Protein AF-A0A1G0XIH3-F1 (afdb_monomer)

Nearest PDB structures (foldseek):
  2mrn-assembly1_B  TM=2.664E-01  e=7.637E+00  Escherichia coli K-12
  1ub4-assembly1_C-2  TM=2.719E-01  e=7.637E+00  Escherichia coli

Structure (mmCIF, N/CA/C/O backbone):
data_AF-A0A1G0XIH3-F1
#
_entry.id   AF-A0A1G0XIH3-F1
#
loop_
_atom_site.group_PDB
_atom_site.id
_atom_site.type_symbol
_atom_site.label_atom_id
_atom_site.label_alt_id
_atom_site.label_comp_id
_atom_site.label_asym_id
_atom_site.label_entity_id
_atom_site.label_seq_id
_atom_site.pdbx_PDB_ins_code
_atom_site.Cartn_x
_atom_site.Cartn_y
_atom_site.Cartn_z
_atom_site.occupancy
_atom_site.B_iso_or_equiv
_atom_site.auth_seq_id
_atom_site.auth_comp_id
_atom_site.auth_asym_id
_atom_site.auth_atom_id
_atom_site.pdbx_PDB_model_num
ATOM 1 N N . MET A 1 1 ? 1.615 10.494 19.658 1.00 65.25 1 MET A N 1
ATOM 2 C CA . MET A 1 1 ? 2.084 9.344 18.855 1.00 65.25 1 MET A CA 1
ATOM 3 C C . MET A 1 1 ? 0.891 8.834 18.073 1.00 65.25 1 MET A C 1
ATOM 5 O O . MET A 1 1 ? -0.185 8.794 18.651 1.00 65.25 1 MET A O 1
ATOM 9 N N . SER A 1 2 ? 1.044 8.539 16.784 1.00 70.00 2 SER A N 1
ATOM 10 C CA . SER A 1 2 ? -0.018 7.952 15.963 1.00 70.00 2 SER A CA 1
ATOM 11 C C . SER A 1 2 ? 0.285 6.477 15.735 1.00 70.00 2 SER A C 1
ATOM 13 O O . SER A 1 2 ? 1.408 6.107 15.397 1.00 70.00 2 SER A O 1
ATOM 15 N N . GLU A 1 3 ? -0.718 5.633 15.935 1.00 80.62 3 GLU A N 1
ATOM 16 C CA . GLU A 1 3 ? -0.637 4.209 15.638 1.00 80.62 3 GLU A CA 1
ATOM 17 C C . GLU A 1 3 ? -1.434 3.920 14.369 1.00 80.62 3 GLU A C 1
ATOM 19 O O . GLU A 1 3 ? -2.522 4.456 14.157 1.00 80.62 3 GLU A O 1
ATOM 24 N N . THR A 1 4 ? -0.870 3.100 13.484 1.00 82.25 4 THR A N 1
ATOM 25 C CA . THR A 1 4 ? -1.515 2.755 12.216 1.00 82.25 4 THR A CA 1
ATOM 26 C C . THR A 1 4 ? -2.183 1.398 12.338 1.00 82.25 4 THR A C 1
ATOM 28 O O . THR A 1 4 ? -1.508 0.381 12.481 1.00 82.25 4 THR A O 1
ATOM 31 N N . TYR A 1 5 ? -3.503 1.380 12.205 1.00 83.88 5 TYR A N 1
ATOM 32 C CA . TYR A 1 5 ? -4.304 0.163 12.214 1.00 83.88 5 TYR A CA 1
ATOM 33 C C . TYR A 1 5 ? -4.793 -0.172 10.806 1.00 83.88 5 TYR A C 1
ATOM 35 O O . TYR A 1 5 ? -5.017 0.708 9.973 1.00 83.88 5 TYR A O 1
ATOM 43 N N . GLN A 1 6 ? -4.959 -1.465 10.529 1.00 84.44 6 GLN A N 1
ATOM 44 C CA . GLN A 1 6 ? -5.543 -1.935 9.276 1.00 84.44 6 GLN A CA 1
ATOM 45 C C . GLN A 1 6 ? -6.989 -2.355 9.507 1.00 84.44 6 GLN A C 1
ATOM 47 O O . GLN A 1 6 ? -7.282 -3.175 10.377 1.00 84.44 6 GLN A O 1
ATOM 52 N N . ALA A 1 7 ? -7.892 -1.806 8.703 1.00 87.00 7 ALA A N 1
ATOM 53 C CA . ALA A 1 7 ? -9.309 -2.114 8.754 1.00 87.00 7 ALA A CA 1
ATOM 54 C C . ALA A 1 7 ? -9.927 -2.083 7.356 1.00 87.00 7 ALA A C 1
ATOM 56 O O . ALA A 1 7 ? -9.402 -1.457 6.434 1.00 87.00 7 ALA A O 1
ATOM 57 N N . ILE A 1 8 ? -11.071 -2.747 7.225 1.00 86.69 8 ILE A N 1
ATOM 58 C CA . ILE A 1 8 ? -11.958 -2.660 6.070 1.00 86.69 8 ILE A CA 1
ATOM 59 C C . ILE A 1 8 ? -13.163 -1.820 6.471 1.00 86.69 8 ILE A C 1
ATOM 61 O O . ILE A 1 8 ? -13.816 -2.107 7.473 1.00 86.69 8 ILE A O 1
ATOM 65 N N . ILE A 1 9 ? -13.485 -0.819 5.657 1.00 85.62 9 ILE A N 1
ATOM 66 C CA . ILE A 1 9 ? -14.690 -0.004 5.815 1.00 85.62 9 ILE A CA 1
ATOM 67 C C . ILE A 1 9 ? -15.751 -0.524 4.848 1.00 85.62 9 ILE A C 1
ATOM 69 O O . ILE A 1 9 ? -15.479 -0.732 3.665 1.00 85.62 9 ILE A O 1
ATOM 73 N N . THR A 1 10 ? -16.958 -0.780 5.344 1.00 85.00 10 THR A N 1
ATOM 74 C CA . THR A 1 10 ? -18.107 -1.207 4.534 1.00 85.00 10 THR A CA 1
ATOM 75 C C . THR A 1 10 ? -19.330 -0.404 4.961 1.00 85.00 10 THR A C 1
ATOM 77 O O . THR A 1 10 ? -19.811 -0.552 6.081 1.00 85.00 10 THR A O 1
ATOM 80 N N . GLY A 1 11 ? -19.815 0.481 4.084 1.00 86.19 11 GLY A N 1
ATOM 81 C CA . GLY A 1 11 ? -20.850 1.451 4.448 1.00 86.19 11 GLY A CA 1
ATOM 82 C C . GLY A 1 11 ? -20.358 2.375 5.563 1.00 86.19 11 GLY A C 1
ATOM 83 O O . GLY A 1 11 ? -19.362 3.068 5.381 1.00 86.19 11 GLY A O 1
ATOM 84 N N . ASN A 1 12 ? -21.030 2.338 6.717 1.00 85.38 12 ASN A N 1
ATOM 85 C CA . ASN A 1 12 ? -20.668 3.115 7.909 1.00 85.38 12 ASN A CA 1
ATOM 86 C C . ASN A 1 12 ? -20.028 2.262 9.022 1.00 85.38 12 ASN A C 1
ATOM 88 O O . ASN A 1 12 ? -20.007 2.656 10.185 1.00 85.38 12 ASN A O 1
ATOM 92 N N . THR A 1 13 ? -19.555 1.057 8.695 1.00 84.25 13 THR A N 1
ATOM 93 C CA . THR A 1 13 ? -18.982 0.126 9.673 1.00 84.25 13 THR A CA 1
ATOM 94 C C . THR A 1 13 ? -17.508 -0.115 9.381 1.00 84.25 13 THR A C 1
ATOM 96 O O . THR A 1 13 ? -17.123 -0.409 8.246 1.00 84.25 13 THR A O 1
ATOM 99 N N . ILE A 1 14 ? -16.685 -0.018 10.425 1.00 86.38 14 ILE A N 1
ATOM 100 C CA . ILE A 1 14 ? -15.254 -0.327 10.394 1.00 86.38 14 ILE A CA 1
ATOM 101 C C . ILE A 1 14 ? -15.057 -1.731 10.962 1.00 86.38 14 ILE A C 1
ATOM 103 O O . ILE A 1 14 ? -15.524 -2.040 12.055 1.00 86.38 14 ILE A O 1
ATOM 107 N N . ARG A 1 15 ? -14.350 -2.583 10.223 1.00 86.44 15 ARG A N 1
ATOM 108 C CA . ARG A 1 15 ? -13.959 -3.926 10.655 1.00 86.44 15 ARG A CA 1
ATOM 109 C C . ARG A 1 15 ? -12.443 -4.021 10.693 1.00 86.44 15 ARG A C 1
ATOM 111 O O . ARG A 1 15 ? -11.795 -3.961 9.649 1.00 86.44 15 ARG A O 1
ATOM 118 N N . TRP A 1 16 ? -11.890 -4.177 11.886 1.00 86.81 16 TRP A N 1
ATOM 119 C CA . TRP A 1 16 ? -10.450 -4.278 12.099 1.00 86.81 16 TRP A CA 1
ATOM 120 C C . TRP A 1 16 ? -9.905 -5.615 11.577 1.00 86.81 16 TRP A C 1
ATOM 122 O O . TRP A 1 16 ? -10.521 -6.662 11.767 1.00 86.81 16 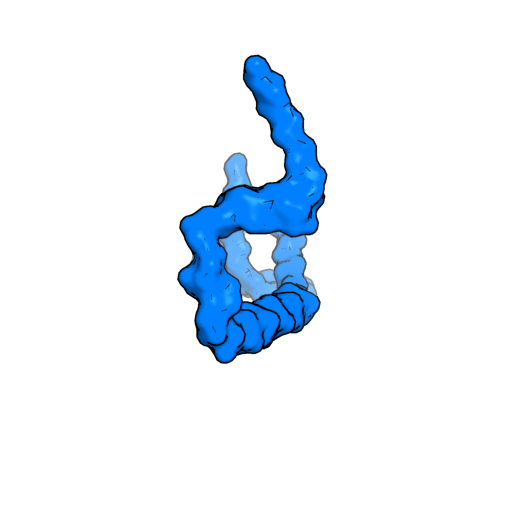TRP A O 1
ATOM 132 N N . LEU A 1 17 ? -8.773 -5.568 10.872 1.00 85.25 17 LEU A N 1
ATOM 133 C CA . LEU A 1 17 ? -8.033 -6.754 10.410 1.00 85.25 17 LEU A CA 1
ATOM 134 C C . LEU A 1 17 ? -6.946 -7.175 11.404 1.00 85.25 17 LEU A C 1
ATOM 136 O O . LEU A 1 17 ? -6.505 -8.319 11.408 1.00 85.25 17 LEU A O 1
ATOM 140 N N . VAL A 1 18 ? -6.517 -6.225 12.226 1.00 84.50 18 VAL A N 1
ATOM 141 C CA . VAL A 1 18 ? -5.644 -6.411 13.384 1.00 84.50 18 VAL A CA 1
ATOM 142 C C . VAL A 1 18 ? -6.473 -6.212 14.655 1.00 84.50 18 VAL A C 1
ATOM 144 O O . VAL A 1 18 ? -7.567 -5.650 14.562 1.00 84.50 18 VAL A O 1
ATOM 147 N N . PRO A 1 19 ? -5.995 -6.650 15.832 1.00 83.31 19 PRO A N 1
ATOM 148 C CA . PRO A 1 19 ? -6.659 -6.332 17.089 1.00 83.31 19 PRO A CA 1
ATOM 149 C C . PRO A 1 19 ? -6.955 -4.827 17.188 1.00 83.31 19 PRO A C 1
ATOM 151 O O . PRO A 1 19 ? -6.096 -4.019 16.810 1.00 83.31 19 PRO A O 1
ATOM 154 N N . PRO A 1 20 ? -8.16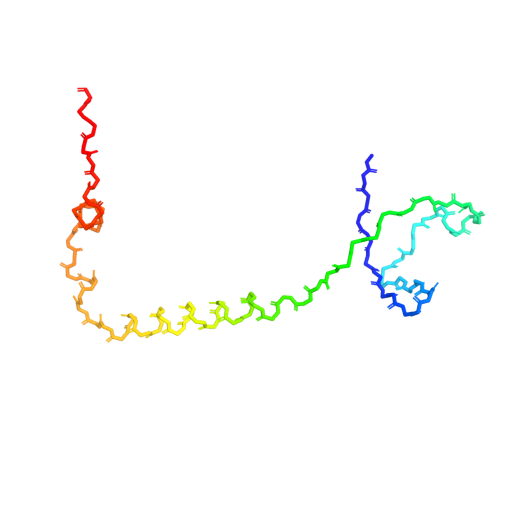8 -4.445 17.621 1.00 81.00 20 PRO A N 1
ATOM 155 C CA . PRO A 1 20 ? -8.536 -3.046 17.748 1.00 81.00 20 PRO A CA 1
ATOM 156 C C . PRO A 1 20 ? -7.665 -2.347 18.804 1.00 81.00 20 PRO A C 1
ATOM 158 O O . PRO A 1 20 ? -7.087 -3.009 19.671 1.00 81.00 20 PRO A O 1
ATOM 161 N N . PRO A 1 21 ? -7.592 -1.006 18.769 1.00 81.88 21 PRO A N 1
ATOM 162 C CA . PRO A 1 21 ? -7.037 -0.235 19.873 1.00 81.88 21 PRO A CA 1
ATOM 163 C C . PRO A 1 21 ? -7.689 -0.647 21.200 1.00 81.88 21 PRO A C 1
ATOM 165 O O . PRO A 1 21 ? -8.916 -0.774 21.280 1.00 81.88 21 PRO A O 1
ATOM 168 N N . LYS A 1 22 ? -6.880 -0.837 22.249 1.00 80.12 22 LYS A N 1
ATOM 169 C CA . LYS A 1 22 ? -7.351 -1.294 23.572 1.00 80.12 22 LYS A CA 1
ATOM 170 C C . LYS A 1 22 ? -8.396 -0.353 24.173 1.00 80.12 22 LYS A C 1
ATOM 172 O O . LYS A 1 22 ? -9.254 -0.777 24.941 1.00 80.12 22 LYS A O 1
ATOM 177 N N . GLU A 1 23 ? -8.343 0.928 23.820 1.00 77.50 23 GLU A N 1
ATOM 178 C CA . GLU A 1 23 ? -9.285 1.942 24.283 1.00 77.50 23 GLU A CA 1
ATOM 179 C C . GLU A 1 23 ? -10.724 1.649 23.829 1.00 77.50 23 GLU A C 1
ATOM 181 O O . GLU A 1 23 ? -11.657 1.850 24.614 1.00 77.50 23 GLU A O 1
ATOM 186 N N . ILE A 1 24 ? -10.904 1.098 22.618 1.00 74.19 24 ILE A N 1
ATOM 187 C CA . ILE A 1 24 ? -12.220 0.671 22.111 1.00 74.19 24 ILE A CA 1
ATOM 188 C C . ILE A 1 24 ? -12.765 -0.487 22.953 1.00 74.19 24 ILE A C 1
ATOM 190 O O . ILE A 1 24 ? -13.948 -0.494 23.289 1.00 74.19 24 ILE A O 1
ATOM 194 N N . GLU A 1 25 ? -11.919 -1.452 23.329 1.00 69.62 25 GLU A N 1
ATOM 195 C CA . GLU A 1 25 ? -12.339 -2.601 24.147 1.00 69.62 25 GLU A CA 1
ATOM 196 C C . GLU A 1 25 ? -12.831 -2.167 25.533 1.00 69.62 25 GLU A C 1
ATOM 198 O O . GLU A 1 25 ? -13.742 -2.772 26.093 1.00 69.62 25 GLU A O 1
ATOM 203 N N . THR A 1 26 ? -12.281 -1.071 26.065 1.00 76.75 26 THR A N 1
ATOM 204 C CA . THR A 1 26 ? -12.717 -0.483 27.341 1.00 76.75 26 THR A CA 1
ATOM 205 C C . THR A 1 26 ? -13.979 0.383 27.245 1.00 76.75 26 THR A C 1
ATOM 207 O O . THR A 1 26 ? -14.372 0.988 28.241 1.00 76.75 26 THR A O 1
ATOM 210 N N . GLY A 1 27 ? -14.614 0.468 26.070 1.00 76.00 27 GLY A N 1
ATOM 211 C CA . GLY A 1 27 ? -15.829 1.259 25.855 1.00 76.00 27 GLY A CA 1
ATOM 212 C C . GLY A 1 27 ? -15.597 2.772 25.834 1.00 76.00 27 GLY A C 1
ATOM 213 O O . GLY A 1 27 ? -16.543 3.537 26.011 1.00 76.00 27 GLY A O 1
ATOM 214 N N . LYS A 1 28 ? -14.352 3.221 25.643 1.00 78.94 28 LYS A N 1
ATOM 215 C CA . LYS A 1 28 ? -14.037 4.645 25.503 1.00 78.94 28 LYS A CA 1
ATOM 216 C C . LYS A 1 28 ? -14.219 5.087 24.056 1.00 78.94 28 LYS A C 1
ATOM 218 O O . LYS A 1 28 ? -13.791 4.404 23.128 1.00 78.94 28 LYS A O 1
ATOM 223 N N . GLU A 1 29 ? -14.808 6.264 23.877 1.00 79.62 29 GLU A N 1
ATOM 224 C CA . GLU A 1 29 ? -14.838 6.933 22.580 1.00 79.62 29 GLU A CA 1
ATOM 225 C C . GLU A 1 29 ? -13.425 7.379 22.193 1.00 79.62 29 GLU A C 1
ATOM 227 O O . GLU A 1 29 ? -12.702 7.970 23.000 1.00 79.62 29 GLU A O 1
ATOM 232 N N . ILE A 1 30 ? -13.032 7.104 20.950 1.00 82.12 30 ILE A N 1
ATOM 233 C CA . ILE A 1 30 ? -11.754 7.543 20.396 1.00 82.12 30 ILE A CA 1
ATOM 234 C C . ILE A 1 30 ? -11.965 8.291 19.082 1.00 82.12 30 ILE A C 1
ATOM 236 O O . ILE A 1 30 ? -12.807 7.922 18.264 1.00 82.12 30 ILE A O 1
ATOM 240 N N . SER A 1 31 ? -11.169 9.338 18.873 1.00 81.75 31 SER A N 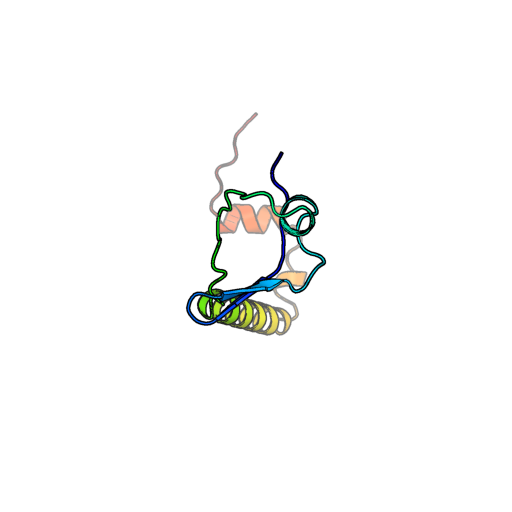1
ATOM 241 C CA . SER A 1 31 ? -11.091 10.031 17.588 1.00 81.75 31 SER A CA 1
ATOM 242 C C . SER A 1 31 ? -10.083 9.320 16.690 1.00 81.75 31 SER A C 1
ATOM 244 O O . SER A 1 31 ? -8.967 9.029 17.126 1.00 81.75 31 SER A O 1
ATOM 246 N N . VAL A 1 32 ? -10.467 9.034 15.446 1.00 82.19 32 VAL A N 1
ATOM 247 C CA . VAL A 1 32 ? -9.618 8.341 14.469 1.00 82.19 32 VAL A CA 1
ATOM 248 C C . VAL A 1 32 ? -9.542 9.124 13.163 1.00 82.19 32 VAL A C 1
ATOM 250 O O . VAL A 1 32 ? -10.538 9.672 12.693 1.00 82.19 32 VAL A O 1
ATOM 253 N N . GLU A 1 33 ? -8.358 9.142 12.554 1.00 82.31 33 GLU A N 1
ATOM 254 C CA . GLU A 1 33 ? -8.159 9.627 11.189 1.00 82.31 33 GLU A CA 1
ATOM 255 C C . GLU A 1 33 ? -8.207 8.438 10.222 1.00 82.31 33 GLU A C 1
ATOM 257 O O . GLU A 1 33 ? -7.510 7.437 10.403 1.00 82.31 33 GLU A O 1
ATOM 262 N N . ILE A 1 34 ? -9.054 8.531 9.195 1.00 82.38 34 ILE A N 1
ATOM 263 C CA . ILE A 1 34 ? -9.268 7.448 8.235 1.00 82.38 34 ILE A CA 1
ATOM 264 C C . ILE A 1 34 ? -8.611 7.805 6.906 1.00 82.38 34 ILE A C 1
ATOM 266 O O . ILE A 1 34 ? -9.091 8.662 6.166 1.00 82.38 34 ILE A O 1
ATOM 270 N N . THR A 1 35 ? -7.563 7.061 6.556 1.00 82.19 35 THR A N 1
ATOM 271 C CA . THR A 1 35 ? -6.899 7.177 5.253 1.00 82.19 35 THR A CA 1
ATOM 272 C C . THR A 1 35 ? -7.372 6.071 4.316 1.00 82.19 35 THR A C 1
ATOM 274 O O . THR A 1 35 ? -7.029 4.898 4.485 1.00 82.19 35 THR A O 1
ATOM 277 N N . VAL A 1 36 ? -8.138 6.436 3.286 1.00 80.88 36 VAL A N 1
ATOM 278 C CA . VAL A 1 36 ? -8.605 5.491 2.262 1.00 80.88 36 VAL A CA 1
ATOM 279 C C . VAL A 1 36 ? -7.497 5.252 1.239 1.00 80.88 36 VAL A C 1
ATOM 281 O O . VAL A 1 36 ? -7.164 6.128 0.442 1.00 80.88 36 VAL A O 1
ATOM 284 N N . LYS A 1 37 ? -6.933 4.040 1.231 1.00 74.88 37 LYS A N 1
ATOM 285 C CA . LYS A 1 37 ? -5.975 3.622 0.201 1.00 74.88 37 LYS A CA 1
ATOM 286 C C . LYS A 1 37 ? -6.722 3.327 -1.094 1.00 74.88 37 LYS A C 1
ATOM 288 O O . LYS A 1 37 ? -7.306 2.257 -1.255 1.00 74.88 37 LYS A O 1
ATOM 293 N N . THR A 1 38 ? -6.686 4.256 -2.038 1.00 67.62 38 THR A N 1
ATOM 294 C CA . THR A 1 38 ? -7.090 3.969 -3.412 1.00 67.62 38 THR A CA 1
ATOM 295 C C . THR A 1 38 ? -6.071 3.007 -4.018 1.00 67.62 38 THR A C 1
ATOM 297 O O . THR A 1 38 ? -4.865 3.255 -4.003 1.00 67.62 38 THR A O 1
ATOM 300 N N . SER A 1 39 ? -6.534 1.867 -4.543 1.00 63.06 39 SER A N 1
ATOM 301 C CA . SER A 1 39 ? -5.687 1.035 -5.396 1.00 63.06 39 SER A CA 1
ATOM 302 C C . SER A 1 39 ? -5.414 1.841 -6.661 1.00 63.06 39 SER A C 1
ATOM 304 O O . SER A 1 39 ? -6.222 1.847 -7.594 1.00 63.06 39 SER A O 1
ATOM 306 N N . ASP A 1 40 ? -4.324 2.597 -6.669 1.00 57.50 40 ASP A N 1
ATOM 307 C CA . ASP A 1 40 ? -3.958 3.426 -7.802 1.00 57.50 40 ASP A CA 1
ATOM 308 C C . ASP A 1 40 ? -3.556 2.501 -8.957 1.00 57.50 40 ASP A C 1
ATOM 310 O O . ASP A 1 40 ? -2.391 2.144 -9.141 1.00 57.50 40 ASP A O 1
ATOM 314 N N . LYS A 1 41 ? -4.539 2.090 -9.768 1.00 57.50 41 LYS A N 1
ATOM 315 C CA . LYS A 1 41 ? -4.315 1.316 -11.001 1.00 57.50 41 LYS A CA 1
ATOM 316 C C . LYS A 1 41 ? -3.297 2.018 -11.913 1.00 57.50 41 LYS A C 1
ATOM 318 O O . LYS A 1 41 ? -2.595 1.358 -12.675 1.00 57.50 41 LYS A O 1
ATOM 323 N N . LYS A 1 42 ? -3.157 3.346 -11.783 1.00 59.00 42 LYS A N 1
ATOM 324 C CA . LYS A 1 42 ? -2.119 4.159 -12.434 1.00 59.00 42 LYS A CA 1
ATOM 325 C C . LYS A 1 42 ? -0.694 3.767 -12.027 1.00 59.00 4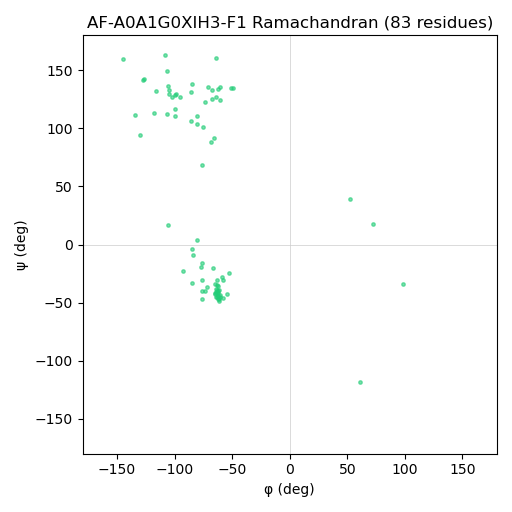2 LYS A C 1
ATOM 327 O O . LYS A 1 42 ? 0.175 3.730 -12.894 1.00 59.00 42 LYS A O 1
ATOM 332 N N . ASN A 1 43 ? -0.442 3.442 -10.758 1.00 62.19 43 ASN A N 1
ATOM 333 C CA . ASN A 1 43 ? 0.888 3.018 -10.306 1.00 62.19 43 ASN A CA 1
ATOM 334 C C . ASN A 1 43 ? 1.234 1.615 -10.807 1.00 62.19 43 ASN A C 1
ATOM 336 O O . ASN A 1 43 ? 2.365 1.387 -11.232 1.00 62.19 43 ASN A O 1
ATOM 340 N N . LEU A 1 44 ? 0.251 0.712 -10.870 1.00 69.31 44 LEU A N 1
ATOM 341 C CA . LEU A 1 44 ? 0.444 -0.604 -11.482 1.00 69.31 44 LEU A CA 1
ATOM 342 C C . LEU A 1 44 ? 0.764 -0.481 -12.982 1.00 69.31 44 LEU A C 1
ATOM 344 O O . LEU A 1 44 ? 1.717 -1.090 -13.460 1.00 69.31 44 LEU A O 1
ATOM 348 N N . ALA A 1 45 ? 0.030 0.365 -13.714 1.00 74.44 45 ALA A N 1
ATOM 349 C CA . ALA A 1 45 ? 0.279 0.615 -15.135 1.00 74.44 45 ALA A CA 1
ATOM 350 C C . ALA A 1 45 ? 1.671 1.223 -15.393 1.00 74.44 45 ALA A C 1
ATOM 352 O O . ALA A 1 45 ? 2.370 0.788 -16.308 1.00 74.44 45 ALA A O 1
ATOM 353 N N . ARG A 1 46 ? 2.111 2.178 -14.558 1.00 77.50 46 ARG A N 1
ATOM 354 C CA . ARG A 1 46 ? 3.475 2.735 -14.615 1.00 77.50 46 ARG A CA 1
ATOM 355 C C . ARG A 1 46 ? 4.541 1.676 -14.343 1.00 77.50 46 ARG A C 1
ATOM 357 O O . ARG A 1 46 ? 5.521 1.616 -15.080 1.00 77.50 46 ARG A O 1
ATOM 364 N N . GLY A 1 47 ? 4.340 0.828 -13.333 1.00 80.88 47 GLY A N 1
ATOM 365 C CA . GLY A 1 47 ? 5.260 -0.266 -13.012 1.00 80.88 47 GLY A CA 1
ATOM 366 C C . GLY A 1 47 ? 5.404 -1.264 -14.163 1.00 80.88 47 GLY A C 1
ATOM 367 O O . GLY A 1 47 ? 6.519 -1.632 -14.528 1.00 80.88 47 GLY A O 1
ATOM 368 N N . ILE A 1 48 ? 4.290 -1.632 -14.804 1.00 83.88 48 ILE A N 1
ATOM 369 C CA . ILE A 1 48 ? 4.284 -2.510 -15.984 1.00 83.88 48 ILE A CA 1
ATOM 370 C C . ILE A 1 48 ? 5.004 -1.849 -17.167 1.00 83.88 48 ILE A C 1
ATOM 372 O O . ILE A 1 48 ? 5.826 -2.491 -17.822 1.00 83.88 48 ILE A O 1
ATOM 376 N N . ALA A 1 49 ? 4.740 -0.565 -17.431 1.00 86.12 49 ALA A N 1
ATOM 377 C CA . ALA A 1 49 ? 5.410 0.174 -18.499 1.00 86.12 49 ALA A CA 1
ATOM 378 C C . ALA A 1 49 ? 6.931 0.241 -18.276 1.00 86.12 49 ALA A C 1
ATOM 380 O O . ALA A 1 49 ? 7.700 -0.041 -19.193 1.00 86.12 49 ALA A O 1
ATOM 381 N N . MET A 1 50 ? 7.367 0.532 -17.048 1.00 86.06 50 MET A N 1
ATOM 382 C CA . MET A 1 50 ? 8.783 0.558 -16.674 1.00 86.06 50 MET A CA 1
ATOM 383 C C . MET A 1 50 ? 9.446 -0.813 -16.843 1.00 86.06 50 MET A C 1
ATOM 385 O O . MET A 1 50 ? 10.513 -0.902 -17.450 1.00 86.06 50 MET A O 1
ATOM 389 N N . TYR A 1 51 ? 8.807 -1.881 -16.358 1.00 90.44 51 TYR A N 1
ATOM 390 C CA . TYR A 1 51 ? 9.303 -3.247 -16.526 1.00 90.44 51 TYR A CA 1
ATOM 391 C C . TYR A 1 51 ? 9.476 -3.608 -18.006 1.00 90.44 51 TYR A C 1
ATOM 393 O O . TYR A 1 51 ? 10.520 -4.128 -18.396 1.00 90.44 51 TYR A O 1
ATOM 401 N N . ASN A 1 52 ? 8.489 -3.291 -18.847 1.00 89.12 52 ASN A N 1
ATOM 402 C CA . ASN A 1 52 ? 8.557 -3.558 -20.283 1.00 89.12 52 ASN A CA 1
ATOM 403 C C . ASN A 1 52 ? 9.691 -2.779 -20.961 1.00 89.12 52 ASN A C 1
ATOM 405 O O . ASN A 1 52 ? 10.423 -3.354 -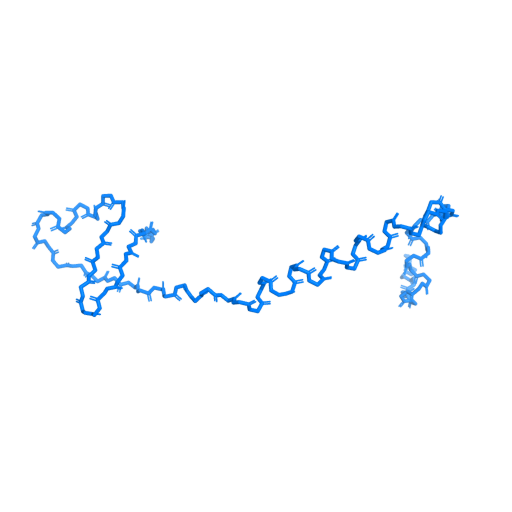21.767 1.00 89.12 52 ASN A O 1
ATOM 409 N N . SER A 1 53 ? 9.886 -1.509 -20.601 1.00 87.38 53 SER A N 1
ATOM 410 C CA . SER A 1 53 ? 11.007 -0.705 -21.097 1.00 87.38 53 SER A CA 1
ATOM 411 C C . SER A 1 53 ? 12.355 -1.300 -20.689 1.00 87.38 53 SER A C 1
ATOM 413 O O . SER A 1 53 ? 13.215 -1.499 -21.543 1.00 87.38 53 SER A O 1
ATOM 415 N N . LEU A 1 54 ? 12.526 -1.677 -19.418 1.00 83.38 54 LEU A N 1
ATOM 416 C CA . LEU A 1 54 ? 13.751 -2.326 -18.931 1.00 83.38 54 LEU A CA 1
ATOM 417 C C . LEU A 1 54 ? 14.001 -3.677 -19.613 1.00 83.38 54 LEU A C 1
ATOM 419 O O . LEU A 1 54 ? 15.130 -3.982 -19.990 1.00 83.38 54 LEU A O 1
ATOM 423 N N . LYS A 1 55 ? 12.948 -4.470 -19.833 1.00 84.75 55 LYS A N 1
ATOM 424 C CA . LYS A 1 55 ? 13.015 -5.746 -20.558 1.00 84.75 55 LYS A CA 1
ATOM 425 C C . LYS A 1 55 ? 13.389 -5.565 -22.029 1.00 84.75 55 LYS A C 1
ATOM 427 O O . LYS A 1 55 ? 14.040 -6.432 -22.602 1.00 84.75 55 LYS A O 1
ATOM 432 N N . ASN A 1 56 ? 12.967 -4.474 -22.662 1.00 85.62 56 ASN A N 1
ATOM 433 C CA . ASN A 1 56 ? 13.371 -4.160 -24.029 1.00 85.62 56 ASN A CA 1
ATOM 434 C C . ASN A 1 56 ? 14.827 -3.686 -24.079 1.00 85.62 56 ASN A C 1
ATOM 436 O O . ASN A 1 56 ? 15.571 -4.130 -24.948 1.00 85.62 56 ASN A O 1
ATOM 440 N N . LEU A 1 57 ? 15.258 -2.876 -23.109 1.00 80.06 57 LEU A N 1
ATOM 441 C CA . LEU A 1 57 ? 16.652 -2.446 -22.987 1.00 80.06 57 LEU A CA 1
ATOM 442 C C . LEU A 1 57 ? 17.603 -3.620 -22.731 1.00 80.06 57 LEU A C 1
ATOM 444 O O . LEU A 1 57 ? 18.667 -3.675 -23.334 1.00 80.06 57 LEU A O 1
ATOM 448 N N . SER A 1 58 ? 17.223 -4.605 -21.913 1.00 78.19 58 SER A N 1
ATOM 449 C CA . SER A 1 58 ? 18.082 -5.770 -21.645 1.00 78.19 58 SER A CA 1
ATOM 450 C C . SER A 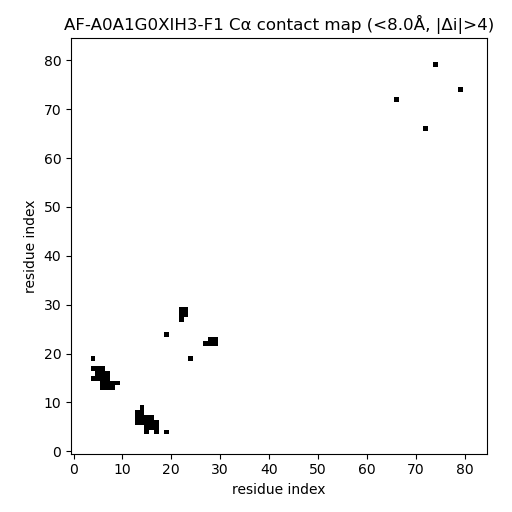1 58 ? 18.296 -6.679 -22.861 1.00 78.19 58 SER A C 1
ATOM 452 O O . SER A 1 58 ? 19.271 -7.430 -22.909 1.00 78.19 58 SER A O 1
ATOM 454 N N . LYS A 1 59 ? 17.413 -6.605 -23.866 1.00 80.88 59 LYS A N 1
ATOM 455 C CA . LYS A 1 59 ? 17.578 -7.306 -25.149 1.00 80.88 59 LYS A CA 1
ATOM 456 C C . LYS A 1 59 ? 18.587 -6.623 -26.069 1.00 80.88 59 LYS A C 1
ATOM 458 O O . LYS A 1 59 ? 19.107 -7.286 -26.964 1.00 80.88 59 LYS A O 1
ATOM 463 N N . LEU A 1 60 ? 18.890 -5.34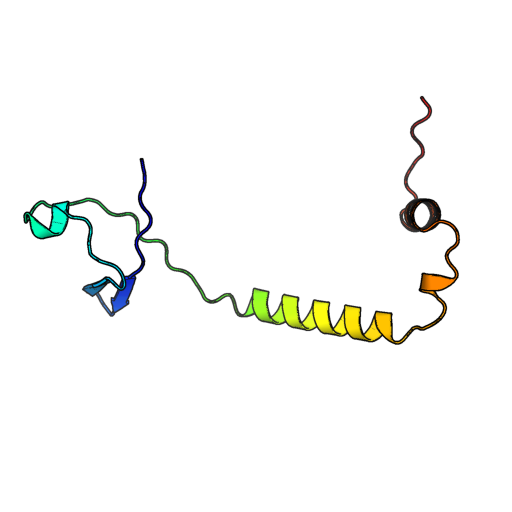2 -25.847 1.00 75.88 60 LEU A N 1
ATOM 464 C CA . LEU A 1 60 ? 19.957 -4.619 -26.537 1.00 75.88 60 LEU A CA 1
ATOM 465 C C . LEU A 1 60 ? 21.313 -5.055 -25.955 1.00 75.88 60 LEU A C 1
ATOM 467 O O . LEU A 1 60 ? 21.993 -4.305 -25.256 1.00 75.88 60 LEU A O 1
ATOM 471 N N . LYS A 1 61 ? 21.695 -6.314 -26.201 1.00 64.00 61 LYS A N 1
ATOM 472 C CA . LYS A 1 61 ? 23.024 -6.822 -25.843 1.00 64.00 61 LYS A CA 1
ATOM 473 C C . LYS A 1 61 ? 24.088 -6.012 -26.587 1.00 64.00 61 LYS A C 1
ATOM 475 O O . LYS A 1 61 ? 23.947 -5.760 -27.779 1.00 64.00 61 LYS A O 1
ATOM 480 N N . GLY A 1 62 ? 25.153 -5.628 -25.889 1.00 62.75 62 GLY A N 1
ATOM 481 C CA . GLY A 1 62 ? 26.315 -4.968 -26.486 1.00 62.75 62 GLY A CA 1
ATOM 482 C C . GLY A 1 62 ? 26.335 -3.446 -26.355 1.00 62.75 62 GLY A C 1
ATOM 483 O O . GLY A 1 62 ? 27.411 -2.914 -26.152 1.00 62.75 62 GLY A O 1
ATOM 484 N N . VAL A 1 63 ? 25.189 -2.752 -26.380 1.00 63.81 63 VAL A N 1
ATOM 485 C CA . VAL A 1 63 ? 25.158 -1.269 -26.422 1.00 63.81 63 VAL A CA 1
ATOM 486 C C . VAL A 1 63 ? 25.465 -0.626 -25.067 1.00 63.81 63 VAL A C 1
ATOM 488 O O . VAL A 1 63 ? 26.157 0.381 -24.998 1.00 63.81 63 VAL A O 1
ATOM 491 N N . ILE A 1 64 ? 24.953 -1.199 -23.975 1.00 64.06 64 ILE A N 1
ATOM 492 C CA . ILE A 1 64 ? 25.184 -0.675 -22.615 1.00 64.06 64 ILE A CA 1
ATOM 493 C C . ILE A 1 64 ? 26.508 -1.208 -22.052 1.00 64.06 64 ILE A C 1
ATOM 495 O O . ILE A 1 64 ? 27.203 -0.508 -21.326 1.00 64.06 64 ILE A O 1
ATOM 499 N N . SER A 1 65 ? 26.881 -2.438 -22.412 1.00 66.25 65 SER A N 1
ATOM 500 C CA . SER A 1 65 ? 28.130 -3.075 -21.981 1.00 66.25 65 SER A CA 1
ATOM 501 C C . SER A 1 65 ? 29.373 -2.560 -22.712 1.00 66.25 65 SER A C 1
ATOM 503 O O . SER A 1 65 ? 30.475 -2.819 -22.246 1.00 66.25 65 SER A O 1
ATOM 505 N N . SER A 1 66 ? 29.218 -1.867 -23.847 1.00 70.19 66 SER A N 1
ATOM 506 C CA . SER A 1 66 ? 30.319 -1.203 -24.560 1.00 70.19 66 SER A CA 1
ATOM 507 C C . SER A 1 66 ? 30.626 0.199 -24.030 1.00 70.19 66 SER A C 1
ATOM 509 O O . SER A 1 66 ? 31.537 0.848 -24.533 1.00 70.19 66 SER A O 1
ATOM 511 N N . VAL A 1 67 ? 29.847 0.701 -23.065 1.00 75.38 67 VAL A N 1
ATOM 512 C CA . VAL A 1 67 ? 30.101 2.003 -22.447 1.00 75.38 67 VAL A CA 1
ATOM 513 C C . VAL A 1 67 ? 31.199 1.829 -21.403 1.00 75.38 67 VAL A C 1
ATOM 515 O O . VAL A 1 67 ? 30.956 1.316 -20.314 1.00 75.38 67 VAL A O 1
ATOM 518 N N . GLU A 1 68 ? 32.406 2.260 -21.755 1.00 78.31 68 GLU A N 1
ATOM 519 C CA . GLU A 1 68 ? 33.609 2.120 -20.928 1.00 78.31 68 GLU A CA 1
ATOM 520 C C . GLU A 1 68 ? 33.505 2.905 -19.608 1.00 78.31 68 GLU A C 1
ATOM 522 O O . GLU A 1 68 ? 33.872 2.396 -18.550 1.00 78.31 68 GLU A O 1
ATOM 527 N N . ASN A 1 69 ? 32.899 4.100 -19.644 1.00 82.06 69 ASN A N 1
ATOM 528 C CA . ASN A 1 69 ? 32.592 4.902 -18.459 1.00 82.06 69 ASN A CA 1
ATOM 529 C C . ASN A 1 69 ? 31.127 5.381 -18.460 1.00 82.06 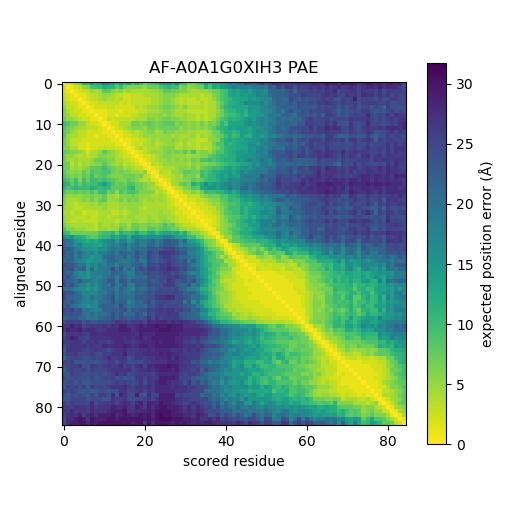69 ASN A C 1
ATOM 531 O O . ASN A 1 69 ? 30.804 6.436 -19.016 1.00 82.06 69 ASN A O 1
ATOM 535 N N . PRO A 1 70 ? 30.213 4.641 -17.805 1.00 79.50 70 PRO A N 1
ATOM 536 C CA . PRO A 1 70 ? 28.796 4.998 -17.758 1.00 79.50 70 PRO A CA 1
ATOM 537 C C . PRO A 1 70 ? 28.520 6.385 -17.166 1.00 79.50 70 PRO A C 1
ATOM 539 O O . PRO A 1 70 ? 27.548 7.032 -17.554 1.00 79.50 70 PRO A O 1
ATOM 542 N N . ALA A 1 71 ? 29.362 6.853 -16.240 1.00 80.88 71 ALA A N 1
ATOM 543 C CA . ALA A 1 71 ? 29.181 8.137 -15.569 1.00 80.88 71 ALA A CA 1
ATOM 544 C C . ALA A 1 71 ? 29.569 9.333 -16.453 1.00 80.88 71 ALA A C 1
ATOM 546 O O . ALA A 1 71 ? 29.000 10.415 -16.304 1.00 80.88 71 ALA A O 1
ATOM 547 N N . GLU A 1 72 ? 30.531 9.168 -17.360 1.00 81.44 72 GLU A N 1
ATOM 548 C CA . GLU A 1 72 ? 30.854 10.181 -18.374 1.00 81.44 72 GLU A CA 1
ATOM 549 C C . GLU A 1 72 ? 29.813 10.189 -19.486 1.00 81.44 72 GLU A C 1
ATOM 551 O O . GLU A 1 72 ? 29.241 11.240 -19.760 1.00 81.44 72 GLU A O 1
ATOM 556 N N . TRP A 1 73 ? 29.450 9.015 -20.011 1.00 81.56 73 TRP A N 1
ATOM 557 C CA . TRP A 1 73 ? 28.385 8.892 -21.008 1.00 81.56 73 TRP A CA 1
ATOM 558 C C . TRP A 1 73 ? 27.064 9.514 -20.528 1.00 81.56 73 TRP A C 1
ATOM 560 O O . TRP A 1 73 ? 26.405 10.240 -21.269 1.00 81.56 73 TRP A O 1
ATOM 570 N N . GLN A 1 74 ? 26.678 9.298 -19.263 1.00 82.69 74 GLN A N 1
ATOM 571 C CA . GLN A 1 74 ? 25.485 9.940 -18.703 1.00 82.69 74 GLN A CA 1
ATOM 572 C C . GLN A 1 74 ? 25.603 11.466 -18.634 1.00 82.69 74 GLN A C 1
ATOM 574 O O . GLN A 1 74 ? 24.623 12.146 -18.943 1.00 82.69 74 GLN A O 1
ATOM 579 N N . ARG A 1 75 ? 26.767 12.000 -18.245 1.00 83.38 75 ARG A N 1
ATOM 580 C CA . ARG A 1 75 ? 27.004 13.451 -18.189 1.00 83.38 75 ARG A CA 1
ATOM 581 C C . ARG A 1 75 ? 26.941 14.081 -19.579 1.00 83.38 75 ARG A C 1
ATOM 583 O O . ARG A 1 75 ? 26.284 15.107 -19.738 1.00 83.38 75 ARG A O 1
ATOM 590 N N . GLU A 1 76 ? 27.527 13.439 -20.589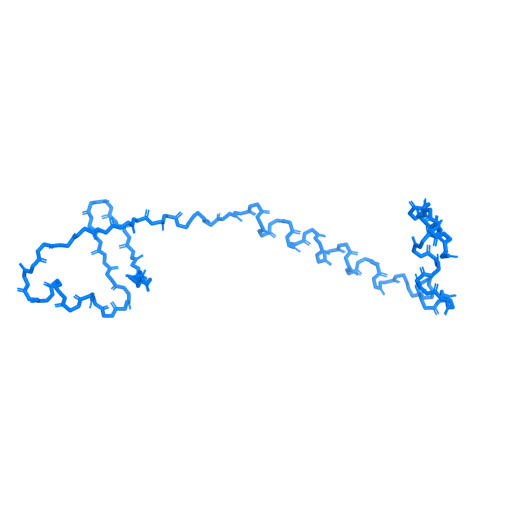 1.00 82.06 76 GLU A N 1
ATOM 591 C CA . GLU A 1 76 ? 27.442 13.869 -21.991 1.00 82.06 76 GLU A CA 1
ATOM 592 C C . GLU A 1 76 ? 25.998 13.858 -22.508 1.00 82.06 76 GLU A C 1
ATOM 594 O O . GLU A 1 76 ? 25.521 14.857 -23.050 1.00 82.06 76 GLU A O 1
ATOM 599 N N . MET A 1 77 ? 25.266 12.759 -22.286 1.00 82.56 77 MET A N 1
ATOM 600 C CA . MET A 1 77 ? 23.875 12.618 -22.734 1.00 82.56 77 MET A CA 1
ATOM 601 C C . MET A 1 77 ? 22.940 13.634 -22.069 1.00 82.56 77 MET A C 1
ATOM 603 O O . MET A 1 77 ? 22.001 14.119 -22.701 1.00 82.56 77 MET A O 1
ATOM 607 N N . ARG A 1 78 ? 23.190 13.972 -20.799 1.00 85.56 78 ARG A N 1
ATOM 608 C CA . ARG A 1 78 ? 22.419 14.980 -20.056 1.00 85.56 78 ARG A CA 1
ATOM 609 C C . ARG A 1 78 ? 22.889 16.410 -20.303 1.00 85.56 78 ARG A C 1
ATOM 611 O O . ARG A 1 78 ? 22.182 17.335 -19.912 1.00 85.56 78 ARG A O 1
ATOM 618 N N . LYS A 1 79 ? 24.024 16.592 -20.988 1.00 82.06 79 LYS A N 1
ATOM 619 C CA . LYS A 1 79 ? 24.711 17.884 -21.140 1.00 82.06 79 LYS A CA 1
ATOM 620 C C . LYS A 1 79 ? 24.959 18.546 -19.782 1.00 82.06 79 LYS A C 1
ATOM 622 O O . LYS A 1 79 ? 24.792 19.757 -19.633 1.00 82.06 79 LYS A O 1
ATOM 627 N N . ASP A 1 80 ? 25.319 17.735 -18.788 1.00 81.56 80 ASP A N 1
ATOM 628 C CA . ASP A 1 80 ? 25.596 18.223 -17.443 1.00 81.56 80 ASP A CA 1
ATOM 629 C C . ASP A 1 80 ? 26.813 19.154 -17.496 1.00 81.56 80 ASP A C 1
ATOM 631 O O . ASP A 1 80 ? 27.872 18.796 -18.015 1.00 81.56 80 ASP A O 1
ATOM 635 N N . ARG A 1 81 ? 26.668 20.372 -16.966 1.00 76.81 81 ARG A N 1
ATOM 636 C CA . ARG A 1 81 ? 27.769 21.336 -16.909 1.00 76.81 81 ARG A CA 1
ATOM 637 C C . ARG A 1 81 ? 28.748 20.895 -15.825 1.00 76.81 81 ARG A C 1
ATOM 639 O O . ARG A 1 81 ? 28.356 20.769 -14.664 1.00 76.81 81 ARG A O 1
ATOM 646 N N . THR A 1 82 ? 30.012 20.684 -16.179 1.00 71.38 82 THR A N 1
ATOM 647 C CA . THR A 1 82 ? 31.076 20.489 -15.193 1.00 71.38 82 THR A CA 1
ATOM 648 C C . THR A 1 82 ? 31.174 21.740 -14.324 1.00 71.38 82 THR A C 1
ATOM 650 O O . THR A 1 82 ? 31.269 22.862 -14.822 1.00 71.38 82 THR A O 1
ATOM 653 N N . LEU A 1 83 ? 31.061 21.552 -13.011 1.00 71.88 83 LEU A N 1
ATOM 654 C CA . LEU A 1 83 ? 31.380 22.587 -12.039 1.00 71.88 83 LEU A CA 1
ATOM 655 C C . LEU A 1 83 ? 32.881 22.478 -11.778 1.00 71.88 83 LEU A C 1
ATOM 657 O O . LEU A 1 83 ? 33.315 21.514 -11.144 1.00 71.88 83 LEU A O 1
ATOM 661 N N . ASP A 1 84 ? 33.653 23.420 -12.314 1.00 70.19 84 ASP A N 1
ATOM 662 C CA . ASP A 1 84 ? 35.073 23.543 -11.986 1.00 70.19 84 ASP A CA 1
ATOM 663 C C . ASP A 1 84 ? 35.216 23.842 -10.484 1.00 70.19 84 ASP A C 1
ATOM 665 O O . ASP A 1 84 ? 34.452 24.634 -9.924 1.00 70.19 84 ASP A O 1
ATOM 669 N N . ARG A 1 85 ? 36.140 23.130 -9.830 1.00 57.44 85 ARG A N 1
ATOM 670 C CA . ARG A 1 85 ? 36.489 23.298 -8.413 1.00 57.44 85 ARG A CA 1
ATOM 671 C C . ARG A 1 85 ? 37.568 24.349 -8.236 1.00 57.44 85 ARG A C 1
ATOM 673 O O . ARG A 1 85 ? 38.512 24.341 -9.053 1.00 57.44 85 ARG A O 1
#

Mean predicted aligned error: 15.18 Å

pLDDT: mean 78.14, std 8.2, range [57.44, 90.44]

Solvent-accessible surface area (backbone atoms only — not comparable to full-atom values): 5791 Å² total; per-residue (Å²): 137,87,82,90,82,54,63,50,76,56,93,96,44,81,42,63,77,48,87,70,65,68,55,56,78,72,72,47,91,76,91,80,87,85,82,84,82,72,83,55,62,66,59,56,52,51,51,52,53,51,52,51,51,52,58,55,53,68,68,52,73,62,68,69,79,66,48,90,51,62,72,57,54,50,34,62,76,68,64,59,77,82,77,86,130

Secondary structure (DSSP, 8-state):
------EEEETTEEEESSPPPHHHHTT-------------HHHHHHHHHHHHHHHHHHHSTTTTTT-S-HHHHHHHHHTPPP---

Foldseek 3Di:
DDDDFDWDDDPNDTGGPDDDDVCVVVVHDDDDDDDDDDPPVVVVVVVVVVVVVVVVVVVPPPPCVVPPDPVVVVCVVVVPDDDDD

Sequence (85 aa):
MSETYQAIITGNTIRWLVPPPKEIETGKEISVEITVKTSDKKNLARGIAMYNSLKNLSKLKGVISSVENPAEWQREMRKDRTLDR

Radius of gyration: 25.28 Å; Cα contacts (8 Å, |Δi|>4): 26; chains: 1; bounding box: 57×31×54 Å